Protein AF-A0AAN6WL63-F1 (afdb_monomer)

InterPro domains:
  IPR046529 Domain of unknown function DUF6594 [PF20237] (7-152)

Sequence (154 aa):
ESFRNAYPRLAAFLNSDREFPVFRRFGQVHVRLLLHMQDEIVELEDRLNELDASELNDYSLRTRREDRNQDRKAVLAELESRLLSYDKLLDMYLRQMQWPAAKENSIQSNINRIRDNKPLVFKKSRFLNHWDDLVGPSPSSAQPVLDSWIANCA

Nearest PDB structures (foldseek):
  7nna-assembly1_A  TM=4.383E-01  e=6.060E+00  Klebsiella pneumoniae
  4tko-assembly1_B  TM=3.188E-01  e=4.175E+00  Aquifex aeolicus VF5

Structure (mmCIF, N/CA/C/O backbone):
data_AF-A0AAN6WL63-F1
#
_entry.id   AF-A0AAN6WL63-F1
#
loop_
_atom_site.group_PDB
_atom_site.id
_atom_site.type_symbol
_atom_site.label_atom_id
_atom_site.label_alt_id
_atom_site.label_comp_id
_atom_site.label_asym_id
_atom_site.label_entity_id
_atom_site.label_seq_id
_atom_site.pdbx_PDB_ins_code
_atom_site.Cartn_x
_atom_site.Cartn_y
_atom_site.Cartn_z
_atom_site.occupancy
_atom_site.B_iso_or_equiv
_atom_site.auth_seq_id
_atom_site.auth_comp_id
_atom_site.auth_asym_id
_atom_site.auth_atom_id
_atom_site.pdbx_PDB_model_num
ATOM 1 N N . GLU A 1 1 ? -30.571 11.445 22.777 1.00 50.88 1 GLU A N 1
ATOM 2 C CA . GLU A 1 1 ? -30.882 11.279 21.338 1.00 50.88 1 GLU A CA 1
ATOM 3 C C . GLU A 1 1 ? -31.299 9.841 21.039 1.00 50.88 1 GLU A C 1
ATOM 5 O O . GLU A 1 1 ? -30.699 8.917 21.579 1.00 50.88 1 GLU A O 1
ATOM 10 N N . SER A 1 2 ? -32.340 9.633 20.224 1.00 73.94 2 SER A N 1
ATOM 11 C CA . SER A 1 2 ? -32.848 8.294 19.882 1.00 73.94 2 SER A CA 1
ATOM 12 C C . SER A 1 2 ? -32.251 7.812 18.556 1.00 73.94 2 SER A C 1
ATOM 14 O O . SER A 1 2 ? -32.860 7.932 17.494 1.00 73.94 2 SER A O 1
ATOM 16 N N . PHE A 1 3 ? -31.028 7.279 18.598 1.00 74.00 3 PHE A N 1
ATOM 17 C CA . PHE A 1 3 ? -30.435 6.624 17.430 1.00 74.00 3 PHE A CA 1
ATOM 18 C C . PHE A 1 3 ? -31.122 5.278 17.156 1.00 74.00 3 PHE A C 1
ATOM 20 O O . PHE A 1 3 ? -31.373 4.486 18.083 1.00 74.00 3 PHE A O 1
ATOM 27 N N . ARG A 1 4 ? -31.380 4.990 15.869 1.00 77.56 4 ARG A N 1
ATOM 28 C CA . ARG A 1 4 ? -31.858 3.672 15.412 1.00 77.56 4 ARG A CA 1
ATOM 29 C C . ARG A 1 4 ? -30.878 2.570 15.845 1.00 77.56 4 ARG A C 1
ATOM 31 O O . ARG A 1 4 ? -29.670 2.793 15.906 1.00 77.56 4 ARG A O 1
ATOM 38 N N . ASN A 1 5 ? -31.408 1.385 16.156 1.00 74.44 5 ASN A N 1
ATOM 39 C CA . ASN A 1 5 ? -30.618 0.210 16.552 1.00 74.44 5 ASN A CA 1
ATOM 40 C C . ASN A 1 5 ? -29.575 -0.178 15.483 1.00 74.44 5 ASN A C 1
ATOM 42 O O . ASN A 1 5 ? -29.661 0.263 14.339 1.00 74.44 5 ASN A O 1
ATOM 46 N N . ALA A 1 6 ? -28.628 -1.047 15.853 1.00 81.62 6 ALA A N 1
ATOM 47 C CA . ALA A 1 6 ? -27.483 -1.466 15.036 1.00 81.62 6 ALA A CA 1
ATOM 48 C C . ALA A 1 6 ? -26.388 -0.392 14.897 1.00 81.62 6 ALA A C 1
ATOM 50 O O . ALA A 1 6 ? -26.029 0.241 15.893 1.00 81.62 6 ALA A O 1
ATOM 51 N N . TYR A 1 7 ? -25.823 -0.220 13.698 1.00 83.00 7 TYR A N 1
ATOM 52 C CA . TYR A 1 7 ? -24.686 0.672 13.450 1.00 83.00 7 TYR A CA 1
ATOM 53 C C . TYR A 1 7 ? -24.886 2.112 13.939 1.00 83.00 7 TYR A C 1
ATOM 55 O O . TYR A 1 7 ? -23.961 2.606 14.572 1.00 83.00 7 TYR A O 1
ATOM 63 N N . PRO A 1 8 ? -26.041 2.784 13.743 1.00 87.75 8 PRO A N 1
ATOM 64 C CA . PRO A 1 8 ? -26.197 4.167 14.199 1.00 87.75 8 PRO A CA 1
ATOM 65 C C . PRO A 1 8 ? -26.034 4.310 15.717 1.00 87.75 8 PRO A C 1
ATOM 67 O O . PRO A 1 8 ? -25.277 5.154 16.186 1.00 87.75 8 PRO A O 1
ATOM 70 N N . ARG A 1 9 ? -26.679 3.438 16.501 1.00 82.44 9 ARG A N 1
ATOM 71 C CA . ARG A 1 9 ? -26.547 3.436 17.966 1.00 82.44 9 ARG A CA 1
ATOM 72 C C . ARG A 1 9 ? -25.166 2.979 18.438 1.00 82.44 9 ARG A C 1
ATOM 74 O O . ARG A 1 9 ? -24.677 3.498 19.435 1.00 82.44 9 ARG A O 1
ATOM 81 N N . LEU A 1 10 ? -24.547 2.015 17.753 1.00 82.94 10 LEU A N 1
ATOM 82 C CA . LEU A 1 10 ? -23.189 1.572 18.081 1.00 82.94 10 LEU A CA 1
ATOM 83 C C . LEU A 1 10 ? -22.160 2.671 17.796 1.00 82.94 10 LEU A C 1
ATOM 85 O O . LEU A 1 10 ? -21.298 2.901 18.629 1.00 82.94 10 LEU A O 1
ATOM 89 N N . ALA A 1 11 ? -22.276 3.374 16.669 1.00 86.69 11 ALA A N 1
ATOM 90 C CA . ALA A 1 11 ? -21.412 4.500 16.330 1.00 86.69 11 ALA A CA 1
ATOM 91 C C . ALA A 1 11 ? -21.570 5.646 17.337 1.00 86.69 11 ALA A C 1
ATOM 93 O O . ALA A 1 11 ? -20.572 6.154 17.836 1.00 86.69 11 ALA A O 1
ATOM 94 N N . ALA A 1 12 ? -22.811 5.989 17.703 1.00 86.50 12 ALA A N 1
ATOM 95 C CA . ALA A 1 12 ? -23.077 6.987 18.737 1.00 86.50 12 ALA A CA 1
ATOM 96 C C . ALA A 1 12 ? -22.464 6.604 20.095 1.00 86.50 12 ALA A C 1
ATOM 98 O O . ALA A 1 12 ? -21.930 7.462 20.785 1.00 86.50 12 ALA A O 1
ATOM 99 N N . PHE A 1 13 ? -22.504 5.319 20.463 1.00 84.25 13 PHE A N 1
ATOM 100 C CA . PHE A 1 13 ? -21.849 4.814 21.671 1.00 84.25 13 PHE A CA 1
ATOM 101 C C . PHE A 1 13 ? -20.319 4.845 21.569 1.00 84.25 13 PHE A C 1
ATOM 103 O O . PHE A 1 13 ? -19.665 5.350 22.468 1.00 84.25 13 PHE A O 1
ATOM 110 N N . LEU A 1 14 ? -19.730 4.348 20.478 1.00 85.12 14 LEU A N 1
ATOM 111 C CA . LEU A 1 14 ? -18.273 4.370 20.296 1.00 85.12 14 LEU A CA 1
ATOM 112 C C . LEU A 1 14 ? -17.718 5.798 20.307 1.00 85.12 14 LEU A C 1
ATOM 114 O O . LEU A 1 14 ? -16.589 5.998 20.726 1.00 85.12 14 LEU A O 1
ATOM 118 N N . ASN A 1 15 ? -18.513 6.777 19.874 1.00 87.31 15 ASN A N 1
ATOM 119 C CA . ASN A 1 15 ? -18.143 8.188 19.869 1.00 87.31 15 ASN A CA 1
ATOM 120 C C . ASN A 1 15 ? -18.554 8.947 21.146 1.00 87.31 15 ASN A C 1
ATOM 122 O O . ASN A 1 15 ? -18.331 10.152 21.225 1.00 87.31 15 ASN A O 1
ATOM 126 N N . SER A 1 16 ? -19.189 8.295 22.130 1.00 86.06 16 SER A N 1
ATOM 127 C CA . SER A 1 16 ? -19.654 8.985 23.344 1.00 86.06 16 SER A CA 1
ATOM 128 C C . SER A 1 16 ? -18.544 9.240 24.361 1.00 86.06 16 SER A C 1
ATOM 130 O O . SER A 1 16 ? -18.708 10.088 25.231 1.00 86.06 16 SER A O 1
ATOM 132 N N . ASP A 1 17 ? -17.441 8.500 24.271 1.00 83.81 17 ASP A N 1
ATOM 133 C CA . ASP A 1 17 ? -16.266 8.655 25.124 1.00 83.81 17 ASP A CA 1
ATOM 134 C C . ASP A 1 17 ? -15.009 8.582 24.256 1.00 83.81 17 ASP A C 1
ATOM 136 O O . ASP A 1 17 ? -14.964 7.828 23.286 1.00 83.81 17 ASP A O 1
ATOM 140 N N . ARG A 1 18 ? -13.978 9.350 24.608 1.00 80.94 18 ARG A N 1
ATOM 141 C CA . ARG A 1 18 ? -12.698 9.334 23.897 1.00 80.94 18 ARG A CA 1
ATOM 142 C C . ARG A 1 18 ? -11.962 8.009 24.046 1.00 80.94 18 ARG A C 1
ATOM 144 O O . ARG A 1 18 ? -11.094 7.748 23.232 1.00 80.94 18 ARG A O 1
ATOM 151 N N . GLU A 1 19 ? -12.276 7.181 25.036 1.00 80.75 19 GLU A N 1
ATOM 152 C CA . GLU A 1 19 ? -11.611 5.893 25.255 1.00 80.75 19 GLU A CA 1
ATOM 153 C C . GLU A 1 19 ? -12.332 4.703 24.606 1.00 80.75 19 GLU A C 1
ATOM 155 O O . GLU A 1 19 ? -11.769 3.609 24.549 1.00 80.75 19 GLU A O 1
ATOM 160 N N . PHE A 1 20 ? -13.565 4.880 24.121 1.00 82.12 20 PHE A N 1
ATOM 161 C CA . PHE A 1 20 ? -14.373 3.800 23.540 1.00 82.12 20 PHE A CA 1
ATOM 162 C C . PHE A 1 20 ? -14.059 3.421 22.088 1.00 82.12 20 PHE A C 1
ATOM 164 O O . PHE A 1 20 ? -14.280 2.251 21.757 1.00 82.12 20 PHE A O 1
ATOM 171 N N . PRO A 1 21 ? -13.556 4.306 21.205 1.00 87.12 21 PRO A N 1
ATOM 172 C CA . PRO A 1 21 ? -13.207 3.918 19.850 1.00 87.12 21 PRO A CA 1
ATOM 173 C C . PRO A 1 21 ? -12.173 2.791 19.851 1.00 87.12 21 PRO A C 1
ATOM 175 O O . PRO A 1 21 ? -11.055 2.943 20.334 1.00 87.12 21 PRO A O 1
ATOM 178 N N . VAL A 1 22 ? -12.557 1.645 19.295 1.00 87.44 22 VAL A N 1
ATOM 179 C CA . VAL A 1 22 ? -11.678 0.492 19.105 1.00 87.44 22 VAL A CA 1
ATOM 180 C C . VAL A 1 22 ? -11.910 -0.030 17.701 1.00 87.44 22 VAL A C 1
ATOM 182 O O . VAL A 1 22 ? -13.022 -0.426 17.343 1.00 87.44 22 VAL A O 1
ATOM 185 N N . PHE A 1 23 ? -10.848 -0.043 16.906 1.00 88.25 23 PHE A N 1
ATOM 186 C CA . PHE A 1 23 ? -10.889 -0.495 15.521 1.00 88.25 23 PHE A CA 1
ATOM 187 C C . PHE A 1 23 ? -9.743 -1.454 15.247 1.00 88.25 23 PHE A C 1
ATOM 189 O O . PHE A 1 23 ? -8.763 -1.494 15.984 1.00 88.25 23 PHE A O 1
ATOM 196 N N . ARG A 1 24 ? -9.863 -2.233 14.173 1.00 89.69 24 ARG A N 1
ATOM 197 C CA . ARG A 1 24 ? -8.732 -3.008 13.668 1.00 89.69 24 ARG A CA 1
ATOM 198 C C . ARG A 1 24 ? -7.826 -2.122 12.825 1.00 89.69 24 ARG A C 1
ATOM 200 O O . ARG A 1 24 ? -8.333 -1.383 11.984 1.00 89.69 24 ARG A O 1
ATOM 207 N N . ARG A 1 25 ? -6.510 -2.256 12.995 1.00 91.00 25 ARG A N 1
ATOM 208 C CA . ARG A 1 25 ? -5.517 -1.651 12.088 1.00 91.00 25 ARG A CA 1
ATOM 209 C C . ARG A 1 25 ? -5.262 -2.486 10.831 1.00 91.00 25 ARG A C 1
ATOM 211 O O . ARG A 1 25 ? -4.650 -1.987 9.900 1.00 91.00 25 ARG A O 1
ATOM 218 N N . PHE A 1 26 ? -5.717 -3.742 10.791 1.00 92.06 26 PHE A N 1
ATOM 219 C CA . PHE A 1 26 ? -5.545 -4.656 9.655 1.00 92.06 26 PHE A CA 1
ATOM 220 C C . PHE A 1 26 ? -4.078 -4.852 9.238 1.00 92.06 26 PHE A C 1
ATOM 222 O O . PHE A 1 26 ? -3.769 -4.966 8.052 1.00 92.06 26 PHE A O 1
ATOM 229 N N . GLY A 1 27 ? -3.164 -4.935 10.210 1.00 91.62 27 GLY A N 1
ATOM 230 C CA . GLY A 1 27 ? -1.721 -4.878 9.952 1.00 91.62 27 GLY A CA 1
ATOM 231 C C . GLY A 1 27 ? -1.222 -5.956 8.984 1.00 91.62 27 GLY A C 1
ATOM 232 O O . GLY A 1 27 ? -0.498 -5.651 8.042 1.00 91.62 27 GLY A O 1
ATOM 233 N N . GLN A 1 28 ? -1.665 -7.206 9.150 1.00 91.81 28 GLN A N 1
ATOM 234 C CA . GLN A 1 28 ? -1.286 -8.303 8.247 1.00 91.81 28 GLN A CA 1
ATOM 235 C C . GLN A 1 28 ? -1.774 -8.078 6.807 1.00 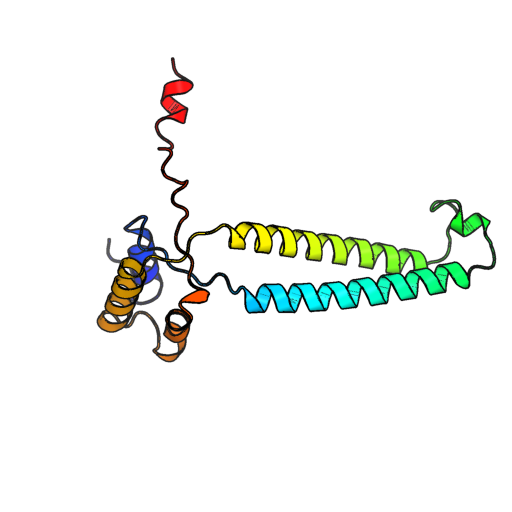91.81 28 GLN A 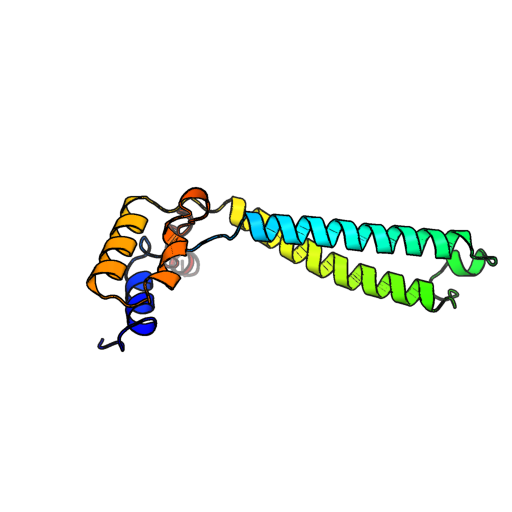C 1
ATOM 237 O O . GLN A 1 28 ? -1.091 -8.458 5.860 1.00 91.81 28 GLN A O 1
ATOM 242 N N . VAL A 1 29 ? -2.959 -7.485 6.634 1.00 94.50 29 VAL A N 1
ATOM 243 C CA . VAL A 1 29 ? -3.519 -7.218 5.303 1.00 94.50 29 VAL A CA 1
ATOM 244 C C . VAL A 1 29 ? -2.726 -6.108 4.621 1.00 94.50 29 VAL A C 1
ATOM 246 O O . VAL A 1 29 ? -2.351 -6.281 3.467 1.00 94.50 29 VAL A O 1
ATOM 249 N N . HIS A 1 30 ? -2.395 -5.031 5.343 1.00 95.88 30 HIS A N 1
ATOM 250 C CA . HIS A 1 30 ? -1.512 -3.981 4.831 1.00 95.88 30 HIS A CA 1
ATOM 251 C C . HIS A 1 30 ? -0.162 -4.543 4.377 1.00 95.88 30 HIS A C 1
ATOM 253 O O . HIS A 1 30 ? 0.232 -4.305 3.243 1.00 95.88 30 HIS A O 1
ATOM 259 N N . VAL A 1 31 ? 0.504 -5.357 5.206 1.00 96.06 31 VAL A N 1
ATOM 260 C CA . VAL A 1 31 ? 1.801 -5.962 4.847 1.00 96.06 31 VAL A CA 1
ATOM 261 C C . VAL A 1 31 ? 1.693 -6.854 3.613 1.00 96.06 31 VAL A C 1
ATOM 263 O O . VAL A 1 31 ? 2.550 -6.787 2.744 1.00 96.06 31 VAL A O 1
ATOM 266 N N . ARG A 1 32 ? 0.638 -7.668 3.496 1.00 97.62 32 ARG A N 1
ATOM 267 C CA . ARG A 1 32 ? 0.440 -8.513 2.306 1.00 97.62 32 ARG A CA 1
ATOM 268 C C . ARG A 1 32 ? 0.266 -7.695 1.031 1.00 97.62 32 ARG A C 1
ATOM 270 O O . ARG A 1 32 ? 0.810 -8.080 0.005 1.00 97.62 32 ARG A O 1
ATOM 277 N N . LEU A 1 33 ? -0.482 -6.594 1.098 1.00 98.19 33 LEU A N 1
ATOM 278 C CA . LEU A 1 33 ? -0.645 -5.691 -0.041 1.00 98.19 33 LEU A CA 1
ATOM 279 C C . LEU A 1 33 ? 0.672 -4.996 -0.393 1.00 98.19 33 LEU A C 1
ATOM 281 O O . LEU A 1 33 ? 1.021 -4.953 -1.563 1.00 98.19 33 LEU A O 1
ATOM 285 N N . LEU A 1 34 ? 1.426 -4.526 0.606 1.00 98.50 34 LEU A N 1
ATOM 286 C CA . LEU A 1 34 ? 2.743 -3.923 0.391 1.00 98.50 34 LEU A CA 1
ATOM 287 C C . LEU A 1 34 ? 3.702 -4.899 -0.296 1.00 98.50 34 LEU A C 1
ATOM 289 O O . LEU A 1 34 ? 4.275 -4.542 -1.315 1.00 98.50 34 LEU A O 1
ATOM 293 N N . LEU A 1 35 ? 3.815 -6.134 0.204 1.00 98.50 35 LEU A N 1
ATOM 294 C CA . LEU A 1 35 ? 4.664 -7.169 -0.399 1.00 98.50 35 LEU A CA 1
ATOM 295 C C . LEU A 1 35 ? 4.269 -7.470 -1.849 1.00 98.50 35 LEU A C 1
ATOM 297 O O . LEU A 1 35 ? 5.135 -7.625 -2.699 1.00 98.50 35 LEU A O 1
ATOM 301 N N . HIS A 1 36 ? 2.968 -7.538 -2.133 1.00 98.50 36 HIS A N 1
ATOM 302 C CA . HIS A 1 36 ? 2.484 -7.759 -3.493 1.00 98.50 36 HIS A CA 1
ATOM 303 C C . HIS A 1 36 ? 2.843 -6.597 -4.426 1.00 98.50 36 HIS A C 1
ATOM 305 O O . HIS A 1 36 ? 3.343 -6.828 -5.517 1.00 98.50 36 HIS A O 1
ATOM 311 N N . MET A 1 37 ? 2.644 -5.354 -3.982 1.00 98.50 37 MET A N 1
ATOM 312 C CA . MET A 1 37 ? 2.986 -4.171 -4.775 1.00 98.50 37 MET A CA 1
ATOM 313 C C . MET A 1 37 ? 4.497 -4.029 -4.992 1.00 98.50 37 MET A C 1
ATOM 315 O O . MET A 1 37 ? 4.903 -3.527 -6.032 1.00 98.50 37 MET A O 1
ATOM 319 N N . GLN A 1 38 ? 5.329 -4.464 -4.036 1.00 98.44 38 GLN A N 1
ATOM 320 C CA . GLN A 1 38 ? 6.783 -4.511 -4.222 1.00 98.44 38 GLN A CA 1
ATOM 321 C C . GLN A 1 38 ? 7.165 -5.438 -5.373 1.00 98.44 38 GLN A C 1
ATOM 323 O O . GLN A 1 38 ? 7.961 -5.045 -6.215 1.00 98.44 38 GLN A O 1
ATOM 328 N N . ASP A 1 39 ? 6.577 -6.632 -5.416 1.00 98.69 39 ASP A N 1
ATOM 329 C CA . ASP A 1 39 ? 6.812 -7.608 -6.482 1.00 98.69 39 ASP A CA 1
ATOM 330 C C . ASP A 1 39 ? 6.378 -7.053 -7.850 1.00 98.69 39 ASP A C 1
ATOM 332 O O . ASP A 1 39 ? 7.163 -7.049 -8.791 1.00 98.69 39 ASP A O 1
ATOM 336 N N . GLU A 1 40 ? 5.185 -6.448 -7.932 1.00 98.50 40 GLU A N 1
ATOM 337 C CA . GLU A 1 40 ? 4.710 -5.791 -9.162 1.00 98.50 40 GLU A CA 1
ATOM 338 C C . GLU A 1 40 ? 5.637 -4.653 -9.629 1.00 98.50 40 GLU A C 1
ATOM 340 O O . GLU A 1 40 ? 5.838 -4.462 -10.826 1.00 98.50 40 GLU A O 1
ATOM 345 N N . ILE A 1 41 ? 6.191 -3.865 -8.700 1.00 98.81 41 ILE A N 1
ATOM 346 C CA . ILE A 1 41 ? 7.143 -2.799 -9.039 1.00 98.81 41 ILE A CA 1
ATOM 347 C C . ILE A 1 41 ? 8.440 -3.402 -9.587 1.00 98.81 41 ILE A C 1
ATOM 349 O O . ILE A 1 41 ? 8.933 -2.907 -10.597 1.00 98.81 41 ILE A O 1
ATOM 353 N N . VAL A 1 42 ? 8.951 -4.479 -8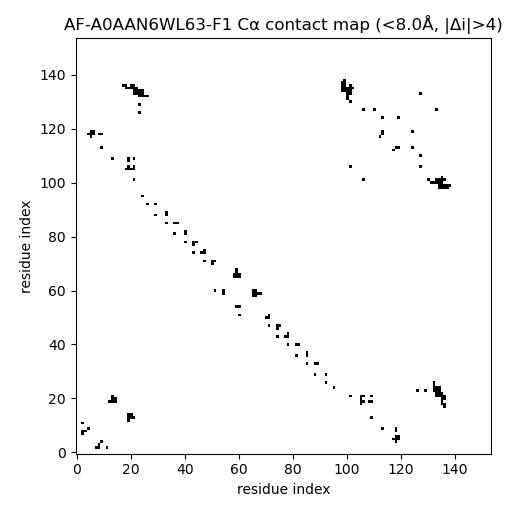.984 1.00 98.69 42 VAL A N 1
ATOM 354 C CA . VAL A 1 42 ? 10.153 -5.180 -9.468 1.00 98.69 42 VAL A CA 1
ATOM 355 C C . VAL A 1 42 ? 9.932 -5.748 -10.872 1.00 98.69 42 VAL A C 1
ATOM 357 O O . VAL A 1 42 ? 10.777 -5.552 -11.739 1.00 98.69 42 VAL A O 1
ATOM 360 N N . GLU A 1 43 ? 8.776 -6.361 -11.150 1.00 98.69 43 GLU A N 1
ATOM 361 C CA . GLU A 1 43 ? 8.440 -6.833 -12.505 1.00 98.69 43 GLU A CA 1
ATOM 362 C C . GLU A 1 43 ? 8.462 -5.691 -13.540 1.00 98.69 43 GLU A C 1
ATOM 364 O O . GLU A 1 43 ? 8.917 -5.863 -14.676 1.00 98.69 43 GLU A O 1
ATOM 369 N N . LEU A 1 44 ? 7.981 -4.504 -13.161 1.00 98.69 44 LEU A N 1
ATOM 370 C CA . LEU A 1 44 ? 8.007 -3.324 -14.025 1.00 98.69 44 LEU A CA 1
ATOM 371 C C . LEU A 1 44 ? 9.423 -2.754 -14.198 1.00 98.69 44 LEU A C 1
ATOM 373 O O . LEU A 1 44 ? 9.753 -2.303 -15.296 1.00 98.69 44 LEU A O 1
ATOM 377 N N . GLU A 1 45 ? 10.254 -2.776 -13.153 1.00 98.56 45 GLU A N 1
ATOM 378 C CA . GLU A 1 45 ? 11.671 -2.398 -13.225 1.00 98.56 45 GLU A CA 1
ATOM 379 C C . GLU A 1 45 ? 12.442 -3.329 -14.166 1.00 98.56 45 GLU A C 1
ATOM 381 O O . GLU A 1 45 ? 13.160 -2.851 -15.045 1.00 98.56 45 GLU A O 1
ATOM 386 N N . ASP A 1 46 ? 12.247 -4.642 -14.049 1.00 98.62 46 ASP A N 1
ATOM 387 C CA . ASP A 1 46 ? 12.870 -5.633 -14.927 1.00 98.62 46 ASP A CA 1
ATOM 388 C C . ASP A 1 46 ? 12.459 -5.415 -16.385 1.00 98.62 46 ASP A C 1
ATOM 390 O O . ASP A 1 46 ? 13.311 -5.321 -17.273 1.00 98.62 46 ASP A O 1
ATOM 394 N N . ARG A 1 47 ? 11.163 -5.211 -16.642 1.00 98.44 47 ARG A N 1
ATOM 395 C CA . ARG A 1 47 ? 10.669 -4.897 -17.988 1.00 98.44 47 ARG A CA 1
ATOM 396 C C . ARG A 1 47 ? 11.244 -3.587 -18.531 1.00 98.44 47 ARG A C 1
ATOM 398 O O . ARG A 1 47 ? 11.522 -3.486 -19.727 1.00 98.44 47 ARG A O 1
ATOM 405 N N . LEU A 1 48 ? 11.407 -2.570 -17.686 1.00 98.19 48 LEU A N 1
ATOM 406 C CA . LEU A 1 48 ? 12.038 -1.312 -18.081 1.00 98.19 48 LEU A CA 1
ATOM 407 C C . LEU A 1 48 ? 13.506 -1.540 -18.469 1.00 98.19 48 LEU A C 1
ATOM 409 O O . LEU A 1 48 ? 13.933 -1.086 -19.529 1.00 98.19 48 LEU A O 1
ATOM 413 N N . ASN A 1 49 ? 14.241 -2.311 -17.666 1.00 98.12 49 ASN A N 1
ATOM 414 C CA . ASN A 1 49 ? 15.633 -2.669 -17.932 1.00 98.12 49 ASN A CA 1
ATOM 415 C C . ASN A 1 49 ? 15.788 -3.442 -19.253 1.00 98.12 49 ASN A C 1
ATOM 417 O O . ASN A 1 49 ? 16.728 -3.194 -20.007 1.00 98.12 49 ASN A O 1
ATOM 421 N N . GLU A 1 50 ? 14.857 -4.340 -19.581 1.00 98.00 50 GLU A N 1
ATOM 422 C CA . GLU A 1 50 ? 14.834 -5.050 -20.867 1.00 98.00 50 GLU A CA 1
ATOM 423 C C . GLU A 1 50 ? 14.603 -4.106 -22.060 1.00 98.00 50 GLU A C 1
ATOM 425 O O . GLU A 1 50 ? 15.249 -4.240 -23.105 1.00 98.00 50 GLU A O 1
ATOM 430 N N . LEU A 1 51 ? 13.704 -3.127 -21.919 1.00 96.50 51 LEU A N 1
ATOM 431 C CA . LEU A 1 51 ? 13.436 -2.107 -22.944 1.00 96.50 51 LEU A CA 1
ATOM 432 C C . LEU A 1 51 ? 14.608 -1.139 -23.139 1.00 96.50 51 LEU A C 1
ATOM 434 O O . LEU A 1 51 ? 14.780 -0.584 -24.229 1.00 96.50 51 LEU A O 1
ATOM 438 N N . ASP A 1 52 ? 15.405 -0.925 -22.099 1.00 95.69 52 ASP A N 1
ATOM 439 C CA . ASP A 1 52 ? 16.625 -0.125 -22.169 1.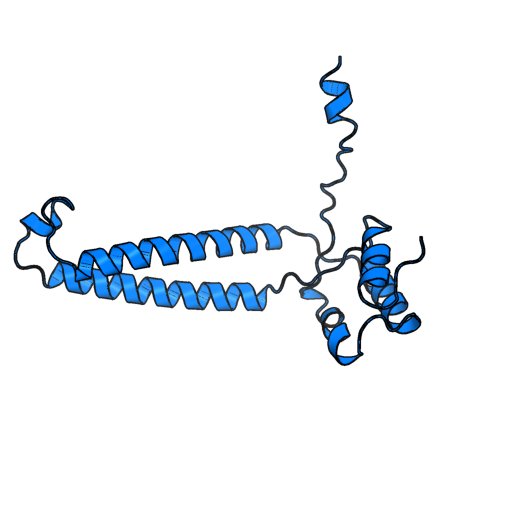00 95.69 52 ASP A CA 1
ATOM 440 C C . ASP A 1 52 ? 17.770 -0.926 -22.797 1.00 95.69 52 ASP A C 1
ATOM 442 O O . ASP A 1 52 ? 18.459 -0.424 -23.683 1.00 95.69 52 ASP A O 1
ATOM 446 N N . ALA A 1 53 ? 17.929 -2.197 -22.422 1.00 95.50 53 ALA A N 1
ATOM 447 C CA . ALA A 1 53 ? 18.958 -3.080 -22.970 1.00 95.50 53 ALA A CA 1
ATOM 448 C C . ALA A 1 53 ? 18.743 -3.423 -24.455 1.00 95.50 53 ALA A C 1
ATOM 450 O O . ALA A 1 53 ? 19.704 -3.703 -25.172 1.00 95.50 53 ALA A O 1
ATOM 451 N N . SER A 1 54 ? 17.491 -3.423 -24.918 1.00 94.12 54 SER A N 1
ATOM 452 C CA . SER A 1 54 ? 17.127 -3.692 -26.316 1.00 94.12 54 SER A CA 1
ATOM 453 C C . SER A 1 54 ? 17.134 -2.448 -27.213 1.00 94.12 54 SER A C 1
ATOM 455 O O . SER A 1 54 ? 16.920 -2.565 -28.423 1.00 94.12 54 SER A O 1
ATOM 457 N N . GLU A 1 55 ? 17.393 -1.261 -26.658 1.00 93.56 55 GLU A N 1
ATOM 458 C CA . GLU A 1 55 ? 17.424 -0.017 -27.422 1.00 93.56 55 GLU A CA 1
ATOM 459 C C . GLU A 1 55 ? 18.665 0.054 -28.319 1.00 93.56 55 GLU A C 1
ATOM 461 O O . GLU A 1 55 ? 19.803 -0.011 -27.862 1.00 93.56 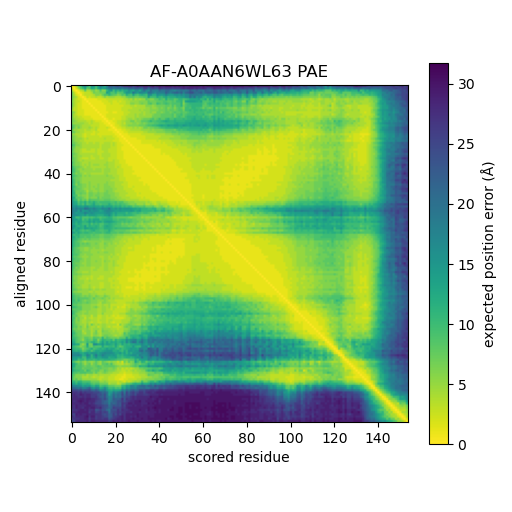55 GLU A O 1
ATOM 466 N N . LEU A 1 56 ? 18.440 0.226 -29.622 1.00 89.44 56 LEU A N 1
ATOM 467 C CA . LEU A 1 56 ? 19.519 0.319 -30.610 1.00 89.44 56 LEU A CA 1
ATOM 468 C C . LEU A 1 56 ? 20.060 1.747 -30.740 1.00 89.44 56 LEU A C 1
ATOM 470 O O . LEU A 1 56 ? 21.163 1.946 -31.251 1.00 89.44 56 LEU A O 1
ATOM 474 N N . ASN A 1 57 ? 19.271 2.746 -30.336 1.00 87.94 57 ASN A N 1
ATOM 475 C CA . ASN A 1 57 ? 19.638 4.150 -30.418 1.00 87.94 57 ASN A CA 1
ATOM 476 C C . ASN A 1 57 ? 19.834 4.761 -29.027 1.00 87.94 57 ASN A C 1
ATOM 478 O O . ASN A 1 57 ? 18.896 5.299 -28.435 1.00 87.94 57 ASN A O 1
ATOM 482 N N . ASP A 1 58 ? 21.086 4.810 -28.573 1.00 83.25 58 ASP A N 1
ATOM 483 C CA . ASP A 1 58 ? 21.492 5.479 -27.330 1.00 83.25 58 ASP A CA 1
ATOM 484 C C . ASP A 1 58 ? 20.932 6.901 -27.183 1.00 83.25 58 ASP A C 1
ATOM 486 O O . ASP A 1 58 ? 20.716 7.379 -26.069 1.00 83.25 58 ASP A O 1
ATOM 490 N N . TYR A 1 59 ? 20.710 7.621 -28.289 1.00 86.25 59 TYR A N 1
ATOM 491 C CA . TYR A 1 59 ? 20.183 8.984 -28.231 1.00 86.25 59 TYR A CA 1
ATOM 492 C C . TYR A 1 59 ? 18.772 9.040 -27.632 1.00 86.25 59 TYR A C 1
ATOM 494 O O . TYR A 1 59 ? 18.444 9.999 -26.933 1.00 86.25 59 TYR A O 1
ATOM 502 N N . SER A 1 60 ? 17.967 7.995 -27.841 1.00 85.44 60 SER A N 1
ATOM 503 C CA . SER A 1 60 ? 16.628 7.868 -27.263 1.00 85.44 60 SER A CA 1
ATOM 504 C C . SER A 1 60 ? 16.657 7.619 -25.750 1.00 85.44 60 SER A C 1
ATOM 506 O O . SER A 1 60 ? 15.725 8.034 -25.069 1.00 85.44 60 SER A O 1
ATOM 508 N N . LEU A 1 61 ? 17.741 7.053 -25.203 1.00 89.62 61 LEU A N 1
ATOM 509 C CA . LEU A 1 61 ? 17.936 6.881 -23.752 1.00 89.62 61 LEU A CA 1
ATOM 510 C C . LEU A 1 61 ? 18.481 8.139 -23.064 1.00 89.62 61 LEU A C 1
ATOM 512 O O . LEU A 1 61 ? 18.287 8.344 -21.869 1.00 89.62 61 LEU A O 1
ATOM 516 N N . ARG A 1 62 ? 19.165 9.019 -23.804 1.00 91.38 62 ARG A N 1
ATOM 517 C CA . ARG A 1 62 ? 19.801 10.226 -23.240 1.00 91.38 62 ARG A CA 1
ATOM 518 C C . ARG A 1 62 ? 18.808 11.313 -22.842 1.00 91.38 62 ARG A C 1
ATOM 520 O O . ARG A 1 62 ? 19.146 12.188 -22.047 1.00 91.38 62 ARG A O 1
ATOM 527 N N . THR A 1 63 ? 17.611 11.319 -23.425 1.00 89.56 63 THR A N 1
ATOM 528 C CA . THR A 1 63 ? 16.589 12.324 -23.123 1.00 89.56 63 THR A CA 1
ATOM 529 C C . THR A 1 63 ? 15.187 11.828 -23.447 1.00 89.56 63 THR A C 1
ATOM 531 O O . THR A 1 63 ? 14.889 11.430 -24.570 1.00 89.56 63 THR A O 1
ATOM 534 N N . ARG A 1 64 ? 14.265 11.996 -22.490 1.00 89.62 64 ARG A N 1
ATOM 535 C CA . ARG A 1 64 ? 12.830 11.704 -22.665 1.00 89.62 64 ARG A CA 1
ATOM 536 C C . ARG A 1 64 ? 12.225 12.374 -23.905 1.00 89.62 64 ARG A C 1
ATOM 538 O O . ARG A 1 64 ? 11.267 11.860 -24.475 1.00 89.62 64 ARG A O 1
ATOM 545 N N . ARG A 1 65 ? 12.728 13.553 -24.296 1.00 91.00 65 ARG A N 1
ATOM 546 C CA . ARG A 1 65 ? 12.190 14.318 -25.438 1.00 91.00 65 ARG A CA 1
ATOM 547 C C . ARG A 1 65 ? 12.382 13.586 -26.767 1.00 91.00 65 ARG A C 1
ATOM 549 O O . ARG A 1 65 ? 11.521 13.693 -27.631 1.00 91.00 65 ARG A O 1
ATOM 556 N N . GLU A 1 66 ? 13.474 12.836 -26.888 1.00 90.50 66 GLU A N 1
ATOM 557 C CA . GLU A 1 66 ? 13.843 12.088 -28.096 1.00 90.50 66 GLU A CA 1
ATOM 558 C C . GLU A 1 66 ? 13.519 10.597 -27.982 1.00 90.50 66 GLU A C 1
ATOM 560 O O . GLU A 1 66 ? 13.665 9.840 -28.945 1.00 90.50 66 GLU A O 1
ATOM 565 N N . ASP A 1 67 ? 13.040 10.168 -26.816 1.00 92.38 67 ASP A N 1
ATOM 566 C CA . ASP A 1 67 ? 12.527 8.828 -26.635 1.00 92.38 67 ASP A CA 1
ATOM 567 C C . ASP A 1 67 ? 11.216 8.662 -27.413 1.00 92.38 67 ASP A C 1
ATOM 569 O O . ASP A 1 67 ? 10.221 9.352 -27.161 1.00 92.38 67 ASP A O 1
ATOM 573 N N . ARG A 1 68 ? 11.201 7.748 -28.382 1.00 91.81 68 ARG A N 1
ATOM 574 C CA . ARG A 1 68 ? 10.012 7.403 -29.175 1.00 91.81 68 ARG A CA 1
ATOM 575 C C . ARG A 1 68 ? 9.423 6.049 -28.787 1.00 91.81 68 ARG A C 1
ATOM 577 O O . ARG A 1 68 ? 8.340 5.729 -29.281 1.00 91.81 68 ARG A O 1
ATOM 584 N N . ASN A 1 69 ? 10.081 5.309 -27.895 1.00 94.38 69 ASN A N 1
ATOM 585 C CA . ASN A 1 69 ? 9.647 4.005 -27.425 1.00 94.38 69 ASN A CA 1
ATOM 586 C C . ASN A 1 69 ? 8.375 4.168 -26.574 1.00 94.38 69 ASN A C 1
ATOM 588 O O . ASN A 1 69 ? 8.394 4.719 -25.473 1.00 94.38 69 ASN A O 1
ATOM 592 N N . GLN A 1 70 ? 7.234 3.752 -27.129 1.00 95.38 70 GLN A N 1
ATOM 593 C CA . GLN A 1 70 ? 5.944 3.882 -26.447 1.00 95.38 70 GLN A CA 1
ATOM 594 C C . GLN A 1 70 ? 5.811 2.888 -25.296 1.00 95.38 70 GLN A C 1
ATOM 596 O O . GLN A 1 70 ? 5.204 3.232 -24.284 1.00 95.38 70 GLN A O 1
ATOM 601 N N . ASP A 1 71 ? 6.421 1.709 -25.414 1.00 96.44 71 ASP A N 1
ATOM 602 C CA . ASP A 1 71 ? 6.390 0.693 -24.365 1.00 96.44 71 ASP A CA 1
ATOM 603 C C . ASP A 1 71 ? 7.172 1.166 -23.141 1.00 96.44 71 ASP A C 1
ATOM 605 O O . ASP A 1 71 ? 6.658 1.094 -22.026 1.00 96.44 71 ASP A O 1
ATOM 609 N N . ARG A 1 72 ? 8.352 1.771 -23.340 1.00 96.56 72 ARG A N 1
ATOM 610 C CA . ARG A 1 72 ? 9.136 2.368 -22.247 1.00 96.56 72 ARG A CA 1
ATOM 611 C C . ARG A 1 72 ? 8.341 3.449 -21.525 1.00 96.56 72 ARG A C 1
ATOM 613 O O . ARG A 1 72 ? 8.258 3.461 -20.300 1.00 96.56 72 ARG A O 1
ATOM 620 N N . LYS A 1 73 ? 7.692 4.338 -22.283 1.00 96.12 73 LYS A N 1
ATOM 621 C CA . LYS A 1 73 ? 6.830 5.387 -21.718 1.00 96.12 73 LYS A CA 1
ATOM 622 C C . LYS A 1 73 ? 5.636 4.819 -20.956 1.00 96.12 73 LYS A C 1
ATOM 624 O O . LYS A 1 73 ? 5.274 5.384 -19.928 1.00 96.12 73 LYS A O 1
ATOM 629 N N . ALA A 1 74 ? 5.031 3.741 -21.450 1.00 97.81 74 ALA A N 1
ATOM 630 C CA . ALA A 1 74 ? 3.918 3.080 -20.781 1.00 97.81 74 ALA A CA 1
ATOM 631 C C . ALA A 1 74 ? 4.362 2.445 -19.456 1.00 97.81 74 ALA A C 1
ATOM 633 O O . ALA A 1 74 ? 3.718 2.682 -18.437 1.00 97.81 74 ALA A O 1
ATOM 634 N N . VAL A 1 75 ? 5.492 1.728 -19.449 1.00 98.38 75 VAL A N 1
ATOM 635 C CA . VAL A 1 75 ? 6.067 1.134 -18.230 1.00 98.38 75 VAL A CA 1
ATOM 636 C C . VAL A 1 75 ? 6.425 2.217 -17.210 1.00 98.38 75 VAL A C 1
ATOM 638 O O . VAL A 1 75 ? 6.062 2.095 -16.046 1.00 98.38 75 VAL A O 1
ATOM 641 N N . LEU A 1 76 ? 7.046 3.321 -17.639 1.00 98.06 76 LEU A N 1
ATOM 642 C CA . LEU A 1 76 ? 7.361 4.453 -16.757 1.00 98.06 76 LEU A CA 1
ATOM 643 C C . LEU A 1 76 ? 6.108 5.099 -16.143 1.00 98.06 76 LEU A C 1
ATOM 645 O O . LEU A 1 76 ? 6.115 5.449 -14.965 1.00 98.06 76 LEU A O 1
ATOM 649 N N . ALA A 1 77 ? 5.032 5.253 -16.920 1.00 98.12 77 ALA A N 1
ATOM 650 C CA . ALA A 1 77 ? 3.769 5.789 -16.412 1.00 98.12 77 ALA A CA 1
ATOM 651 C C . ALA A 1 77 ? 3.090 4.828 -15.420 1.00 98.12 77 ALA A C 1
ATOM 653 O O . ALA A 1 77 ? 2.500 5.267 -14.430 1.00 98.12 77 ALA A O 1
ATOM 654 N N . GLU A 1 78 ? 3.176 3.517 -15.662 1.00 98.44 78 GLU A N 1
ATOM 655 C CA . GLU A 1 78 ? 2.670 2.520 -14.721 1.00 98.44 78 GLU A CA 1
ATOM 656 C C . GLU A 1 78 ? 3.495 2.502 -13.427 1.00 98.44 78 GLU A C 1
ATOM 658 O O . GLU A 1 78 ? 2.907 2.560 -12.347 1.00 98.44 78 GLU A O 1
ATOM 663 N N . LEU A 1 79 ? 4.829 2.527 -13.520 1.00 98.50 79 LEU A N 1
ATOM 664 C CA . LEU A 1 79 ? 5.732 2.645 -12.370 1.00 98.50 79 LEU A CA 1
ATOM 665 C C . LEU A 1 79 ? 5.393 3.861 -11.507 1.00 98.50 79 LEU A C 1
ATOM 667 O O . LEU A 1 79 ? 5.241 3.716 -10.297 1.00 98.50 79 LEU A O 1
ATOM 671 N N . GLU A 1 80 ? 5.207 5.038 -12.114 1.00 98.50 80 GLU A N 1
ATOM 672 C CA . GLU A 1 80 ? 4.795 6.249 -11.393 1.00 98.50 80 GLU A CA 1
ATOM 673 C C . GLU A 1 80 ? 3.498 6.011 -10.600 1.00 98.50 80 GLU A C 1
ATOM 675 O O . GLU A 1 80 ? 3.421 6.306 -9.405 1.00 98.50 80 GLU A O 1
ATOM 680 N N . SER A 1 81 ? 2.484 5.417 -11.235 1.00 98.31 81 SER A N 1
ATOM 681 C CA . SER A 1 81 ? 1.203 5.132 -10.583 1.00 98.31 81 SER A CA 1
ATOM 682 C C . SER A 1 81 ? 1.321 4.117 -9.437 1.00 98.31 81 SER A C 1
ATOM 684 O O . SER A 1 81 ? 0.714 4.308 -8.372 1.00 98.31 81 SER A O 1
ATOM 686 N N . ARG A 1 82 ? 2.103 3.046 -9.632 1.00 98.06 82 ARG A N 1
ATOM 687 C CA . ARG A 1 82 ? 2.309 1.990 -8.630 1.00 98.06 82 ARG A CA 1
ATOM 688 C C . ARG A 1 82 ? 3.121 2.491 -7.446 1.00 98.06 82 ARG A C 1
ATOM 690 O O . ARG A 1 82 ? 2.692 2.271 -6.315 1.00 98.06 82 ARG A O 1
ATOM 697 N N . LEU A 1 83 ? 4.204 3.230 -7.688 1.00 98.50 83 LEU A N 1
ATOM 698 C CA .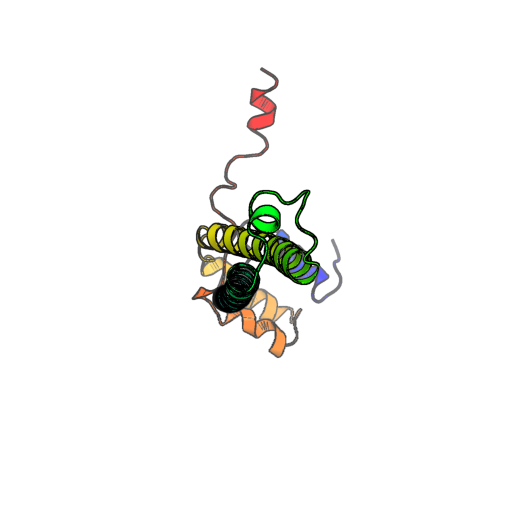 LEU A 1 83 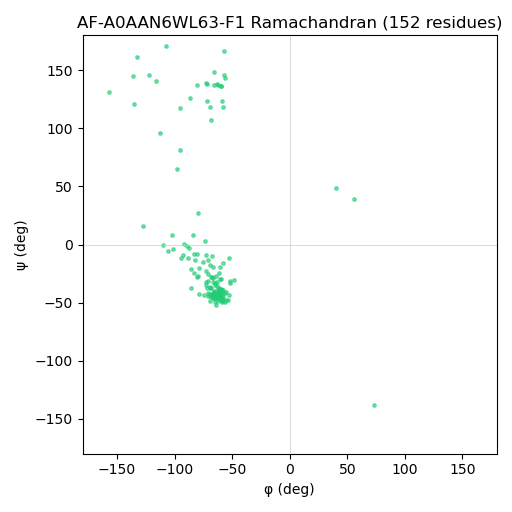? 5.035 3.832 -6.642 1.00 98.50 83 LEU A CA 1
ATOM 699 C C . LEU A 1 83 ? 4.227 4.797 -5.773 1.00 98.50 83 LEU A C 1
ATOM 701 O O . LEU A 1 83 ? 4.220 4.652 -4.555 1.00 98.50 83 LEU A O 1
ATOM 705 N N . LEU A 1 84 ? 3.441 5.699 -6.371 1.00 98.44 84 LEU A N 1
ATOM 706 C CA . LEU A 1 84 ? 2.585 6.616 -5.605 1.00 98.44 84 LEU A CA 1
ATOM 707 C C . LEU A 1 84 ? 1.575 5.877 -4.715 1.00 98.44 84 LEU A C 1
ATOM 709 O O . LEU A 1 84 ? 1.293 6.295 -3.589 1.00 98.44 84 LEU A O 1
ATOM 713 N N . SER A 1 85 ? 1.012 4.777 -5.218 1.00 97.88 85 SER A N 1
ATOM 714 C CA . SER A 1 85 ? 0.067 3.955 -4.459 1.00 97.88 85 SER A CA 1
ATOM 715 C C . SER A 1 85 ? 0.765 3.184 -3.335 1.00 97.88 85 SER A C 1
ATOM 717 O O . SER A 1 85 ? 0.234 3.112 -2.223 1.00 97.88 85 SER A O 1
ATOM 719 N N . TYR A 1 86 ? 1.950 2.637 -3.616 1.00 98.56 86 TYR A N 1
ATOM 720 C CA . TYR A 1 86 ? 2.780 1.901 -2.668 1.00 98.56 86 TYR A CA 1
ATOM 721 C C . TYR A 1 86 ? 3.239 2.807 -1.525 1.00 98.56 86 TYR A C 1
ATOM 723 O O . TYR A 1 86 ? 2.972 2.503 -0.363 1.00 98.56 86 TYR A O 1
ATOM 731 N N . ASP A 1 87 ? 3.820 3.963 -1.847 1.00 98.31 87 ASP A N 1
ATOM 732 C CA . ASP A 1 87 ? 4.323 4.932 -0.872 1.00 98.31 87 ASP A CA 1
ATOM 733 C C . ASP A 1 87 ? 3.207 5.438 0.037 1.00 98.31 87 ASP A C 1
ATOM 735 O O . ASP A 1 87 ? 3.371 5.523 1.256 1.00 98.31 87 ASP A O 1
ATOM 739 N N . LYS A 1 88 ? 2.027 5.713 -0.532 1.00 98.06 88 LYS A N 1
ATOM 740 C CA . LYS A 1 88 ? 0.850 6.103 0.246 1.00 98.06 88 LYS A CA 1
ATOM 741 C C . LYS A 1 88 ? 0.438 5.009 1.230 1.00 98.06 88 LYS A C 1
ATOM 743 O O . LYS A 1 88 ? 0.142 5.309 2.387 1.00 98.06 88 LYS A O 1
ATOM 748 N N . LEU A 1 89 ? 0.384 3.752 0.787 1.00 97.75 89 LEU A N 1
ATOM 749 C CA . LEU A 1 89 ? 0.019 2.632 1.651 1.00 97.75 89 LEU A CA 1
ATOM 750 C C . LEU A 1 89 ? 1.071 2.399 2.742 1.00 97.75 89 LEU A C 1
ATOM 752 O O . LEU A 1 89 ? 0.711 2.150 3.894 1.00 97.75 89 LEU A O 1
ATOM 756 N N . LEU A 1 90 ? 2.352 2.515 2.389 1.00 97.81 90 LEU A N 1
ATOM 757 C CA . LEU A 1 90 ? 3.476 2.339 3.297 1.00 97.81 90 LEU A CA 1
ATOM 758 C C . LEU A 1 90 ? 3.481 3.422 4.377 1.00 97.81 90 LEU A C 1
ATOM 760 O O . LEU A 1 90 ? 3.530 3.095 5.560 1.00 97.81 90 LEU A O 1
ATOM 764 N N . ASP A 1 91 ? 3.351 4.695 3.996 1.00 96.81 91 ASP A N 1
ATOM 765 C CA . ASP A 1 91 ? 3.250 5.818 4.933 1.00 96.81 91 ASP A CA 1
ATOM 766 C C . ASP A 1 91 ? 2.058 5.638 5.886 1.00 96.81 91 ASP A C 1
ATOM 768 O O . ASP A 1 91 ? 2.212 5.733 7.107 1.00 96.81 91 ASP A O 1
ATOM 772 N N . MET A 1 92 ? 0.881 5.280 5.359 1.00 93.75 92 MET A N 1
ATOM 773 C CA . MET A 1 92 ? -0.295 4.995 6.186 1.00 93.75 92 MET A CA 1
ATOM 774 C C . MET A 1 92 ? -0.042 3.845 7.171 1.00 93.75 92 MET A C 1
ATOM 776 O O . MET A 1 92 ? -0.389 3.962 8.349 1.00 93.75 92 MET A O 1
ATOM 780 N N . TYR A 1 93 ? 0.575 2.753 6.719 1.00 94.44 93 TYR A N 1
ATOM 781 C CA . TYR A 1 93 ? 0.889 1.598 7.556 1.00 94.44 93 TYR A CA 1
ATOM 782 C C . TYR A 1 93 ? 1.902 1.938 8.661 1.00 94.44 93 TYR A C 1
ATOM 784 O O . TYR A 1 93 ? 1.666 1.635 9.833 1.00 94.44 93 TYR A O 1
ATOM 792 N N . LEU A 1 94 ? 2.989 2.634 8.323 1.00 92.94 94 LEU A N 1
ATOM 793 C CA . LEU A 1 94 ? 4.019 3.046 9.280 1.00 92.94 94 LEU A CA 1
ATOM 794 C C . LEU A 1 94 ? 3.480 4.045 10.316 1.00 92.94 94 LEU A C 1
ATOM 796 O O . LEU A 1 94 ? 3.855 3.984 11.488 1.00 92.94 94 LEU A O 1
ATOM 800 N N . ARG A 1 95 ? 2.551 4.932 9.936 1.00 90.94 95 ARG A N 1
ATOM 801 C CA . ARG A 1 95 ? 1.836 5.796 10.895 1.00 90.94 95 ARG A CA 1
ATOM 802 C C . ARG A 1 95 ? 0.953 4.988 11.842 1.00 90.94 95 ARG A C 1
ATOM 804 O O . ARG A 1 95 ? 0.930 5.270 13.037 1.00 90.94 95 ARG A O 1
ATOM 811 N N . GLN A 1 96 ? 0.246 3.977 11.335 1.00 89.00 96 GLN A N 1
ATOM 812 C CA . GLN A 1 96 ? -0.602 3.104 12.156 1.00 89.00 96 GLN A CA 1
ATOM 813 C C . GLN A 1 96 ? 0.197 2.248 13.143 1.00 89.00 96 GLN A C 1
ATOM 815 O O . GLN A 1 96 ? -0.313 1.922 14.213 1.00 89.00 96 GLN A O 1
ATOM 820 N N . MET A 1 97 ? 1.448 1.897 12.829 1.00 84.94 97 MET A N 1
ATOM 821 C CA . MET A 1 97 ? 2.332 1.185 13.762 1.00 84.94 97 MET A CA 1
ATOM 822 C C . MET A 1 97 ? 2.627 1.980 15.038 1.00 84.94 97 MET A C 1
ATOM 824 O O . MET A 1 97 ? 2.913 1.381 16.071 1.00 84.94 97 MET A O 1
ATOM 828 N N . GLN A 1 98 ? 2.525 3.309 14.983 1.00 86.00 98 GLN A N 1
ATOM 829 C CA . GLN A 1 98 ? 2.730 4.188 16.136 1.00 86.00 98 GLN A CA 1
ATOM 830 C C . GLN A 1 98 ? 1.474 4.317 17.011 1.00 86.00 98 GLN A C 1
ATOM 832 O O . GLN A 1 98 ? 1.524 4.931 18.077 1.00 86.00 98 GLN A O 1
ATOM 837 N N . TRP A 1 99 ? 0.328 3.788 16.572 1.00 85.31 99 TRP A N 1
ATOM 838 C CA . TRP A 1 99 ? -0.904 3.868 17.349 1.00 85.31 99 TRP A CA 1
ATOM 839 C C . TRP A 1 99 ? -0.844 2.924 18.551 1.00 85.31 99 TRP A C 1
ATOM 841 O O . TRP A 1 99 ? -0.377 1.788 18.422 1.00 85.31 99 TRP A O 1
ATOM 851 N N . PRO A 1 100 ? -1.335 3.358 19.724 1.00 84.38 100 PRO A N 1
ATOM 852 C CA . PRO A 1 100 ? -1.348 2.505 20.899 1.00 84.38 100 PRO A CA 1
ATOM 853 C C . PRO A 1 100 ? -2.287 1.314 20.689 1.00 84.38 100 PRO A C 1
ATOM 855 O O . PRO A 1 100 ? -3.340 1.418 20.045 1.00 84.38 100 PRO A O 1
ATOM 858 N N . ALA A 1 101 ? -1.935 0.189 21.308 1.00 85.81 101 ALA A N 1
ATOM 859 C CA . ALA A 1 101 ? -2.869 -0.913 21.473 1.00 85.81 101 ALA A CA 1
ATOM 860 C C . ALA A 1 101 ? -4.130 -0.425 22.206 1.00 85.81 101 ALA A C 1
ATOM 862 O O . ALA A 1 101 ? -4.064 0.428 23.098 1.00 85.81 101 ALA A O 1
ATOM 863 N N . ALA A 1 102 ? -5.289 -0.956 21.822 1.00 86.25 102 ALA A N 1
ATOM 864 C CA . ALA A 1 102 ? -6.531 -0.647 22.517 1.00 86.25 102 ALA A CA 1
ATOM 865 C C . ALA A 1 102 ? -6.465 -1.113 23.983 1.00 86.25 102 ALA A C 1
ATOM 867 O O . ALA A 1 102 ? -6.005 -2.215 24.281 1.00 86.25 102 ALA A O 1
ATOM 868 N N . LYS A 1 103 ? -6.951 -0.277 24.909 1.00 85.19 103 LYS A N 1
ATOM 869 C CA . LYS A 1 103 ? -7.023 -0.629 26.334 1.00 85.19 103 LYS A CA 1
ATOM 870 C C . LYS A 1 103 ? -8.005 -1.783 26.540 1.00 85.19 103 LYS A C 1
ATOM 872 O O . LYS A 1 103 ? -9.121 -1.751 26.021 1.00 85.19 103 LYS A O 1
ATOM 877 N N . GLU A 1 104 ? -7.632 -2.746 27.376 1.00 83.69 104 GLU A N 1
ATOM 878 C CA . GLU A 1 104 ? -8.459 -3.919 27.687 1.00 83.69 104 GLU A CA 1
ATOM 879 C C . GLU A 1 104 ? -9.853 -3.545 28.217 1.00 83.69 104 GLU A C 1
ATOM 881 O O . GLU A 1 104 ? -10.857 -4.080 27.751 1.00 83.69 104 GLU A O 1
ATOM 886 N N . ASN A 1 105 ? -9.946 -2.539 29.094 1.00 83.44 105 ASN A N 1
ATOM 887 C CA . ASN A 1 105 ? -11.230 -2.057 29.618 1.00 83.44 105 ASN A CA 1
ATOM 888 C C . ASN A 1 105 ? -12.158 -1.518 28.515 1.00 83.44 105 ASN A C 1
ATOM 890 O O . ASN A 1 105 ? -13.370 -1.750 28.552 1.00 83.44 105 ASN A O 1
ATOM 894 N N . SER A 1 106 ? -11.598 -0.834 27.513 1.00 81.19 106 SER A N 1
ATOM 895 C CA . SER A 1 106 ? -12.348 -0.324 26.360 1.00 81.19 106 SER A CA 1
ATOM 896 C C . SER A 1 106 ? -12.820 -1.465 25.464 1.00 81.19 106 SER A C 1
ATOM 898 O O . SER A 1 106 ? -13.980 -1.493 25.050 1.00 81.19 106 SER A O 1
ATOM 900 N N . ILE A 1 107 ? -11.952 -2.451 25.211 1.00 82.25 107 ILE A N 1
ATOM 901 C CA . ILE A 1 107 ? -12.301 -3.668 24.466 1.00 82.25 107 ILE A CA 1
ATOM 902 C C . ILE A 1 107 ? -13.445 -4.401 25.178 1.00 82.25 107 ILE A C 1
ATOM 904 O O . ILE A 1 107 ? -14.460 -4.715 24.554 1.00 82.25 107 ILE A O 1
ATOM 908 N N . GLN A 1 108 ? -13.339 -4.610 26.492 1.00 82.38 108 GLN A N 1
ATOM 909 C CA . GLN A 1 108 ? -14.339 -5.333 27.272 1.00 82.38 108 GLN A CA 1
ATOM 910 C C . GLN A 1 108 ? -15.679 -4.589 27.339 1.00 82.38 108 GLN A C 1
ATOM 912 O O . GLN A 1 108 ? -16.737 -5.206 27.180 1.00 82.38 108 GLN A O 1
ATOM 917 N N . SER A 1 109 ? -15.650 -3.264 27.503 1.00 81.25 109 SER A N 1
ATOM 918 C CA . SER A 1 109 ? -16.849 -2.413 27.472 1.00 81.25 109 SER A CA 1
ATOM 919 C C . SER A 1 109 ? -17.565 -2.505 26.123 1.00 81.25 109 SER A C 1
ATOM 921 O O . SER A 1 109 ? -18.786 -2.674 26.074 1.00 81.25 109 SER A O 1
ATOM 923 N N . ASN A 1 110 ? -16.805 -2.502 25.024 1.00 78.75 110 ASN A N 1
ATOM 924 C CA . ASN A 1 110 ? -17.333 -2.694 23.676 1.00 78.75 110 ASN A CA 1
ATOM 925 C C . ASN A 1 110 ? -17.923 -4.094 23.468 1.00 78.75 110 ASN A C 1
ATOM 927 O O . ASN A 1 110 ? -19.033 -4.217 22.946 1.00 78.75 110 ASN A O 1
ATOM 931 N N . ILE A 1 111 ? -17.230 -5.150 23.910 1.00 79.19 111 ILE A N 1
ATOM 932 C CA . ILE A 1 111 ? -17.724 -6.533 23.837 1.00 79.19 111 ILE A CA 1
ATOM 933 C C . ILE A 1 111 ? -19.047 -6.668 24.599 1.00 79.19 111 ILE A C 1
ATOM 935 O O . ILE A 1 111 ? -19.996 -7.251 24.071 1.00 79.19 111 ILE A O 1
ATOM 939 N N . ASN A 1 112 ? -19.132 -6.129 25.818 1.00 81.19 112 ASN A N 1
ATOM 940 C CA . ASN A 1 112 ? -20.349 -6.171 26.631 1.00 81.19 112 ASN A CA 1
ATOM 941 C C . ASN A 1 112 ? -21.490 -5.428 25.927 1.00 81.19 112 ASN A C 1
ATOM 943 O O . ASN A 1 112 ? -22.553 -5.998 25.694 1.00 81.19 112 ASN A O 1
ATOM 947 N N . ARG A 1 113 ? -21.233 -4.209 25.439 1.00 74.69 113 ARG A N 1
ATOM 948 C CA . ARG A 1 113 ? -22.244 -3.412 24.737 1.00 74.69 113 ARG A CA 1
ATOM 949 C C . ARG A 1 113 ? -22.754 -4.076 23.457 1.00 74.69 113 ARG A C 1
ATOM 951 O O . ARG A 1 113 ? -23.951 -4.014 23.169 1.00 74.69 113 ARG A O 1
ATOM 958 N N . ILE A 1 114 ? -21.870 -4.710 22.686 1.00 76.25 114 ILE A N 1
ATOM 959 C CA . ILE A 1 114 ? -22.233 -5.444 21.465 1.00 76.25 114 ILE A CA 1
ATOM 960 C C . ILE A 1 114 ? -23.032 -6.707 21.802 1.00 76.25 114 ILE A C 1
ATOM 962 O O . ILE A 1 114 ? -23.973 -7.044 21.084 1.00 76.25 114 ILE A O 1
ATOM 966 N N . ARG A 1 115 ? -22.698 -7.391 22.897 1.00 72.81 115 ARG A N 1
ATOM 967 C CA . ARG A 1 115 ? -23.417 -8.581 23.366 1.00 72.81 115 ARG A CA 1
ATOM 968 C C . ARG A 1 115 ? -24.834 -8.246 23.831 1.00 72.81 115 ARG A C 1
ATOM 970 O O . ARG A 1 115 ? -25.772 -8.927 23.419 1.00 72.81 115 ARG A O 1
ATOM 977 N N . ASP A 1 116 ? -24.979 -7.179 24.612 1.00 75.31 116 ASP A N 1
ATOM 978 C CA . ASP A 1 116 ? -26.241 -6.801 25.253 1.00 75.31 116 ASP A CA 1
ATOM 979 C C . ASP A 1 116 ? -27.231 -6.197 24.253 1.00 75.31 116 ASP A C 1
ATOM 981 O O . ASP A 1 116 ? -28.405 -6.563 24.223 1.00 75.31 116 ASP A O 1
ATOM 985 N N . ASN A 1 117 ? -26.753 -5.316 23.370 1.00 69.19 117 ASN A N 1
ATOM 986 C CA . ASN A 1 117 ? -27.620 -4.621 22.416 1.00 69.19 117 ASN A CA 1
ATOM 987 C C . ASN A 1 117 ? -27.746 -5.329 21.062 1.00 69.19 117 ASN A C 1
ATOM 989 O O . ASN A 1 117 ? -28.530 -4.883 20.223 1.00 69.19 117 ASN A O 1
ATOM 993 N N . LYS A 1 118 ? -26.931 -6.366 20.814 1.00 71.88 118 LYS A N 1
ATOM 994 C CA . LYS A 1 118 ? -26.807 -7.082 19.530 1.00 71.88 118 LYS A CA 1
ATOM 995 C C . LYS A 1 118 ? -26.850 -6.146 18.306 1.00 71.88 118 LYS A C 1
ATOM 997 O O . LYS A 1 118 ? -27.587 -6.415 17.356 1.00 71.88 118 LYS A O 1
ATOM 1002 N N . PRO A 1 119 ? -26.078 -5.036 18.285 1.00 64.00 119 PRO A N 1
ATOM 1003 C CA . PRO A 1 119 ? -26.106 -4.106 17.164 1.00 64.00 119 PRO A CA 1
ATOM 1004 C C . PRO A 1 119 ? -25.450 -4.696 15.906 1.00 64.00 119 PRO A C 1
ATOM 1006 O O . PRO A 1 119 ? -25.600 -4.152 14.815 1.00 64.00 119 PRO A O 1
ATOM 1009 N N . LEU A 1 120 ? -24.719 -5.804 16.057 1.00 69.69 120 LEU A N 1
ATOM 1010 C CA . LEU A 1 120 ? -24.073 -6.549 14.989 1.00 69.69 120 LEU A CA 1
ATOM 1011 C C . LEU A 1 120 ? -24.571 -7.996 15.003 1.00 69.69 120 LEU A C 1
ATOM 1013 O O . LEU A 1 120 ? -24.793 -8.588 16.058 1.00 69.69 120 LEU A O 1
ATOM 1017 N N . VAL A 1 121 ? -24.679 -8.595 13.818 1.00 66.94 121 VAL A N 1
ATOM 1018 C CA . VAL A 1 121 ? -24.833 -10.050 13.684 1.00 66.94 121 VAL A CA 1
ATOM 1019 C C . VAL A 1 121 ? -23.576 -10.719 14.252 1.00 66.94 121 VAL A C 1
ATOM 1021 O O . VAL A 1 121 ? -22.476 -10.268 13.955 1.00 66.94 121 VAL A O 1
ATOM 1024 N N . PHE A 1 122 ? -23.704 -11.816 15.005 1.00 55.41 122 PHE A N 1
ATOM 1025 C CA . PHE A 1 122 ? -22.589 -12.487 15.703 1.00 55.41 122 PHE A CA 1
ATOM 1026 C C . PHE A 1 122 ? -21.373 -12.820 14.811 1.00 55.41 122 PHE A C 1
ATOM 1028 O O . PHE A 1 122 ? -20.223 -12.733 15.233 1.00 55.41 122 PHE A O 1
ATOM 1035 N N . LYS A 1 123 ? -21.591 -13.143 13.527 1.00 58.50 123 LYS A N 1
ATOM 1036 C CA . LYS A 1 123 ? -20.492 -13.351 12.563 1.00 58.50 123 LYS A CA 1
ATOM 1037 C C . LYS A 1 123 ? -19.668 -12.076 12.300 1.00 58.50 123 LYS A C 1
ATOM 1039 O O . LYS A 1 123 ? -18.492 -12.184 11.975 1.00 58.50 123 LYS A O 1
ATOM 1044 N N . LYS A 1 124 ? -20.264 -10.890 12.463 1.00 59.09 124 LYS A N 1
ATOM 1045 C CA . LYS A 1 124 ? -19.660 -9.568 12.227 1.00 59.09 124 LYS A CA 1
ATOM 1046 C C . LYS A 1 124 ? -18.939 -8.983 13.450 1.00 59.09 124 LYS A C 1
ATOM 1048 O O . LYS A 1 124 ? -18.200 -8.025 13.279 1.00 59.09 124 LYS A O 1
ATOM 1053 N N . SER A 1 125 ? -19.087 -9.551 14.653 1.00 61.34 125 SER A N 1
ATOM 1054 C CA . SER A 1 125 ? -18.350 -9.125 15.861 1.00 61.34 125 SER A CA 1
ATOM 1055 C C . SER A 1 125 ? -17.008 -9.845 16.057 1.00 61.34 125 SER A C 1
ATOM 1057 O O . SER A 1 125 ? -16.271 -9.525 16.984 1.00 61.34 125 SER A O 1
ATOM 1059 N N . ARG A 1 126 ? -16.648 -10.781 15.163 1.00 70.81 126 ARG A N 1
ATOM 1060 C CA . ARG A 1 126 ? -15.391 -11.556 15.217 1.00 70.81 126 ARG A CA 1
ATOM 1061 C C . ARG A 1 126 ? -14.126 -10.701 15.148 1.00 70.81 126 ARG A C 1
ATOM 1063 O O . ARG A 1 126 ? -13.066 -11.168 15.540 1.00 70.81 126 ARG A O 1
ATOM 1070 N N . PHE A 1 127 ? -14.233 -9.461 14.671 1.00 74.50 127 PHE A N 1
ATOM 1071 C CA . PHE A 1 127 ? -13.095 -8.551 14.583 1.00 74.50 127 PHE A CA 1
ATOM 1072 C C . PHE A 1 127 ? -12.466 -8.259 15.959 1.00 74.50 127 PHE A C 1
ATOM 1074 O O . PHE A 1 127 ? -11.258 -8.072 16.031 1.00 74.50 127 PHE A O 1
ATOM 1081 N N . LEU A 1 128 ? -13.258 -8.302 17.039 1.00 73.06 128 LEU A N 1
ATOM 1082 C CA . LEU A 1 128 ? -12.792 -8.095 18.416 1.00 73.06 128 LEU A CA 1
ATOM 1083 C C . LEU A 1 128 ? -11.976 -9.269 18.973 1.00 73.06 128 LEU A C 1
ATOM 1085 O O . LEU A 1 128 ? -11.375 -9.138 20.029 1.00 73.06 128 LEU A O 1
ATOM 1089 N N . ASN A 1 129 ? -11.920 -10.402 18.267 1.00 75.56 129 ASN A N 1
ATOM 1090 C CA . ASN A 1 129 ? -11.081 -11.536 18.659 1.00 75.56 129 ASN A CA 1
ATOM 1091 C C . ASN A 1 129 ? -9.613 -11.351 18.239 1.00 75.56 129 ASN A C 1
ATOM 1093 O O . ASN A 1 129 ? -8.770 -12.153 18.623 1.00 75.56 129 ASN A O 1
ATOM 1097 N N . HIS A 1 130 ? -9.296 -10.316 17.456 1.00 81.56 130 HIS A N 1
ATOM 1098 C CA . HIS A 1 130 ? -7.936 -10.015 17.006 1.00 81.56 130 HIS A CA 1
ATOM 1099 C C . HIS A 1 130 ? -7.301 -8.940 17.891 1.00 81.56 130 HIS A C 1
ATOM 1101 O O . HIS A 1 130 ? -7.049 -7.837 17.416 1.00 81.56 130 HIS A O 1
ATOM 1107 N N . TRP A 1 131 ? -7.079 -9.247 19.170 1.00 77.94 131 TRP A N 1
ATOM 1108 C CA . TRP A 1 131 ? -6.620 -8.280 20.178 1.00 77.94 131 TRP A CA 1
ATOM 1109 C C . TRP A 1 131 ? -5.326 -7.563 19.770 1.00 77.94 131 TRP A C 1
ATOM 1111 O O . TRP A 1 131 ? -5.261 -6.341 19.857 1.00 77.94 131 TRP A O 1
ATOM 1121 N N . ASP A 1 132 ? -4.371 -8.291 19.187 1.00 81.81 132 ASP A N 1
ATOM 1122 C CA . ASP A 1 132 ? -3.096 -7.742 18.692 1.00 81.81 132 ASP A CA 1
ATOM 1123 C C . ASP A 1 132 ? -3.242 -6.804 17.478 1.00 81.81 132 ASP A C 1
ATOM 1125 O O . ASP A 1 132 ? -2.286 -6.158 17.043 1.00 81.81 132 ASP A O 1
ATOM 1129 N N . ASP A 1 133 ? -4.433 -6.747 16.883 1.00 88.06 133 ASP A N 1
ATOM 1130 C CA . ASP A 1 133 ? -4.769 -5.898 15.741 1.00 88.06 133 ASP A CA 1
ATOM 1131 C C . ASP A 1 133 ? -5.727 -4.764 16.136 1.00 88.06 133 ASP A C 1
ATOM 1133 O O . ASP A 1 133 ? -6.093 -3.963 15.276 1.00 88.06 133 ASP A O 1
ATOM 1137 N N . LEU A 1 134 ? -6.141 -4.684 17.410 1.00 88.81 134 LEU A N 1
ATOM 1138 C CA . LEU A 1 134 ? -7.011 -3.628 17.919 1.00 88.81 134 LEU A CA 1
ATOM 1139 C C . LEU A 1 134 ? -6.199 -2.410 18.358 1.00 88.81 134 LEU A C 1
ATOM 1141 O O . LEU A 1 134 ? -5.305 -2.483 19.200 1.00 88.81 134 LEU A O 1
ATOM 1145 N N . VAL A 1 135 ? -6.576 -1.262 17.814 1.00 88.75 135 VAL A N 1
ATOM 1146 C CA . VAL A 1 135 ? -5.979 0.041 18.098 1.00 88.75 135 VAL A CA 1
ATOM 1147 C C . VAL A 1 135 ? -7.006 0.949 18.753 1.00 88.75 135 VAL A C 1
ATOM 1149 O O . VAL A 1 135 ? -8.194 0.929 18.407 1.00 88.75 135 VAL A O 1
ATOM 1152 N N . GLY A 1 136 ? -6.529 1.716 19.727 1.00 82.50 136 GLY A N 1
ATOM 1153 C CA . GLY A 1 136 ? -7.290 2.760 20.398 1.00 82.50 136 GLY A CA 1
ATOM 1154 C C . GLY A 1 136 ? -6.814 4.153 19.977 1.00 82.50 136 GLY A C 1
ATOM 1155 O O . GLY A 1 136 ? -5.788 4.291 19.307 1.00 82.50 136 GLY A O 1
ATOM 1156 N N . PRO A 1 137 ? -7.542 5.207 20.362 1.00 70.62 137 PRO A N 1
ATOM 1157 C CA . PRO A 1 137 ? -7.126 6.577 20.110 1.00 70.62 137 PRO A CA 1
ATOM 1158 C C . PRO A 1 137 ? -5.778 6.865 20.781 1.00 70.62 137 PRO A C 1
ATOM 1160 O O . PRO A 1 137 ? -5.535 6.474 21.923 1.00 70.62 137 PRO A O 1
ATOM 1163 N N . SER A 1 138 ? -4.890 7.550 20.053 1.00 63.09 138 SER A N 1
ATOM 1164 C CA . SER A 1 138 ? -3.574 7.930 20.570 1.00 63.09 138 SER A CA 1
ATOM 1165 C C . SER A 1 138 ? -3.710 8.812 21.822 1.00 63.09 138 SER A C 1
ATOM 1167 O O . SER A 1 138 ? -4.502 9.766 21.798 1.00 63.09 138 SER A O 1
ATOM 1169 N N . PRO A 1 139 ? -2.916 8.580 22.890 1.00 55.41 139 PRO A N 1
ATOM 1170 C CA . PRO A 1 139 ? -2.869 9.471 24.051 1.00 55.41 139 PRO A CA 1
ATOM 1171 C C . PRO A 1 139 ? -2.467 10.911 23.680 1.00 55.41 139 PRO A C 1
ATOM 1173 O O . PRO A 1 139 ? -2.727 11.834 24.445 1.00 55.41 139 PRO A O 1
ATOM 1176 N N . SER A 1 140 ? -1.903 11.137 22.485 1.00 50.56 140 SER A N 1
ATOM 1177 C CA . SER A 1 140 ? -1.469 12.459 22.014 1.00 50.56 140 SER A CA 1
ATOM 1178 C C . SER A 1 140 ? -2.604 13.414 21.601 1.00 50.56 140 SER A C 1
ATOM 1180 O O . SER A 1 140 ? -2.323 14.531 21.177 1.00 50.56 140 SER A O 1
ATOM 1182 N N . SER A 1 141 ? -3.879 13.039 21.747 1.00 46.84 141 SER A N 1
ATOM 1183 C CA . SER A 1 141 ? -4.999 14.000 21.653 1.00 46.84 141 SER A CA 1
ATOM 1184 C C . SER A 1 141 ? -5.282 14.747 22.970 1.00 46.84 141 SER A C 1
ATOM 1186 O O . SER A 1 141 ? -6.258 15.492 23.074 1.00 46.84 141 SER A O 1
ATOM 1188 N N . ALA A 1 14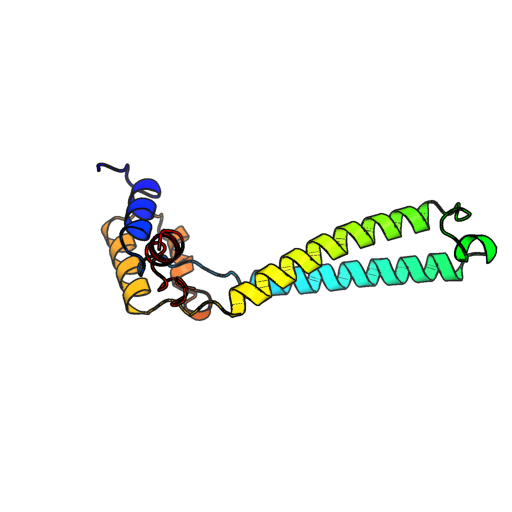2 ? -4.409 14.584 23.970 1.00 41.66 142 ALA A N 1
ATOM 1189 C CA . ALA A 1 142 ? -4.389 15.362 25.206 1.00 41.66 142 ALA A CA 1
ATOM 1190 C C . ALA A 1 142 ? -3.722 16.746 25.055 1.00 41.66 142 ALA A C 1
ATOM 1192 O O . ALA A 1 142 ? -3.223 17.290 26.033 1.00 41.66 142 ALA A O 1
ATOM 1193 N N . GLN A 1 143 ? -3.728 17.342 23.860 1.00 43.16 143 GLN A N 1
ATOM 1194 C CA . GLN A 1 143 ? -3.741 18.800 23.784 1.00 43.16 143 GLN A CA 1
ATOM 1195 C C . GLN A 1 143 ? -5.196 19.235 23.616 1.00 43.16 143 GLN A C 1
ATOM 1197 O O . GLN A 1 143 ? -5.840 18.857 22.630 1.00 43.16 143 GLN A O 1
ATOM 1202 N N . PRO A 1 144 ? -5.759 19.989 24.575 1.00 43.66 144 PRO A N 1
ATOM 1203 C CA . PRO A 1 144 ? -7.039 20.624 24.365 1.00 43.66 144 PRO A CA 1
ATOM 1204 C C . PRO A 1 144 ? -6.883 21.525 23.144 1.00 43.66 144 PRO A C 1
ATOM 1206 O O . PRO A 1 144 ? -6.080 22.452 23.139 1.00 43.66 144 PRO A O 1
ATOM 1209 N N . VAL A 1 145 ? -7.716 21.312 22.131 1.00 50.34 145 VAL A N 1
ATOM 1210 C CA . VAL A 1 145 ? -7.955 22.283 21.049 1.00 50.34 145 VAL A CA 1
ATOM 1211 C C . VAL A 1 145 ? -8.347 23.670 21.615 1.00 50.34 145 VAL A C 1
ATOM 1213 O O . VAL A 1 145 ? -8.330 24.662 20.898 1.00 50.34 145 VAL A O 1
ATOM 1216 N N . LEU A 1 146 ? -8.642 23.765 22.919 1.00 45.00 146 LEU A N 1
ATOM 1217 C CA . LEU A 1 146 ? -8.840 25.009 23.659 1.00 45.00 146 LEU A CA 1
ATOM 1218 C C . LEU A 1 146 ? -7.555 25.830 23.907 1.00 45.00 146 LEU A C 1
ATOM 1220 O O . LEU A 1 146 ? -7.640 27.055 23.928 1.00 45.00 146 LEU A O 1
ATOM 1224 N N . ASP A 1 147 ? -6.378 25.210 24.049 1.00 43.56 147 ASP A N 1
ATOM 1225 C CA . ASP A 1 147 ? -5.155 25.943 24.430 1.00 43.56 147 ASP A CA 1
ATOM 1226 C C . ASP A 1 147 ? -4.518 26.675 23.237 1.00 43.56 147 ASP A C 1
ATOM 1228 O O . ASP A 1 147 ? -3.920 27.739 23.400 1.00 43.56 147 ASP A O 1
ATOM 1232 N N . SER A 1 148 ? -4.720 26.183 22.007 1.00 40.38 148 SER A N 1
ATOM 1233 C CA . SER A 1 148 ? -4.241 26.870 20.796 1.00 40.38 148 SER A CA 1
ATOM 1234 C C . SER A 1 148 ? -5.087 28.090 20.409 1.00 40.38 148 SER A C 1
ATOM 1236 O O . SER A 1 148 ? -4.659 28.890 19.578 1.00 40.38 148 SER A O 1
ATOM 1238 N N . TRP A 1 149 ? -6.292 28.233 20.973 1.00 40.06 149 TRP A N 1
ATOM 1239 C CA . TRP A 1 149 ? -7.149 29.406 20.770 1.00 40.06 149 TRP A CA 1
ATOM 1240 C C . TRP A 1 149 ? -6.817 30.533 21.750 1.00 40.06 149 TRP A C 1
ATOM 1242 O O . TRP A 1 149 ? -6.799 31.692 2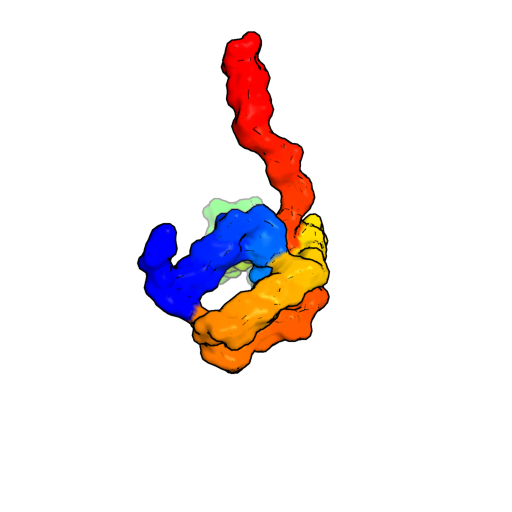1.351 1.00 40.06 149 TRP A O 1
ATOM 1252 N N . ILE A 1 150 ? -6.477 30.208 23.001 1.00 48.84 150 ILE A N 1
ATOM 1253 C CA . ILE A 1 150 ? -6.093 31.212 24.007 1.00 48.84 150 ILE A CA 1
ATOM 1254 C C . ILE A 1 150 ? -4.698 31.789 23.711 1.00 48.84 150 ILE A C 1
ATOM 1256 O O . ILE A 1 150 ? -4.494 32.989 23.865 1.00 48.84 150 ILE A O 1
ATOM 1260 N N . ALA A 1 151 ? -3.766 30.984 23.190 1.00 49.81 151 ALA A N 1
ATOM 1261 C CA . ALA A 1 151 ? -2.425 31.453 22.820 1.00 49.81 151 ALA A CA 1
ATOM 1262 C C . ALA A 1 151 ? -2.387 32.392 21.594 1.00 49.81 151 ALA A C 1
ATOM 1264 O O . ALA A 1 151 ? -1.404 33.096 21.405 1.00 49.81 151 ALA A O 1
ATOM 1265 N N . ASN A 1 152 ? -3.444 32.418 20.774 1.00 46.00 152 ASN A N 1
ATOM 1266 C CA . ASN A 1 152 ? -3.556 33.295 19.600 1.00 46.00 152 ASN A CA 1
ATOM 1267 C C . ASN A 1 152 ? -4.462 34.518 19.843 1.00 46.00 152 ASN A C 1
ATOM 1269 O O . ASN A 1 152 ? -4.800 35.237 18.904 1.00 46.00 152 ASN A O 1
ATOM 1273 N N . CYS A 1 153 ? -4.890 34.743 21.087 1.00 47.56 153 CYS A N 1
ATOM 1274 C CA . CYS A 1 153 ? -5.685 35.906 21.494 1.00 47.56 153 CYS A CA 1
ATOM 1275 C C . CYS A 1 153 ? -5.080 36.648 22.700 1.00 47.56 153 CYS A C 1
ATOM 1277 O O . CYS A 1 153 ? -5.780 37.446 23.323 1.00 47.56 153 CYS A O 1
ATOM 1279 N N . ALA A 1 154 ? -3.805 36.394 23.016 1.00 41.62 154 ALA A N 1
ATOM 1280 C CA . ALA A 1 154 ? -3.021 37.122 24.012 1.00 41.62 154 ALA A CA 1
ATOM 1281 C C . ALA A 1 154 ? -1.905 37.925 23.333 1.00 41.62 154 ALA A C 1
ATOM 1283 O O . ALA A 1 154 ? -1.274 37.371 22.405 1.00 41.62 154 ALA A O 1
#

Foldseek 3Di:
DDFDFAPRVLVCVCPVDQQQDKDFPCLVVLVVVLVVLVVVLVVLVVVLVVVVVPDPDVVLVVDVVNPPPVVNVVSVVVNVVSVVVSVVSVVSSVVVVPFDQRDPVSLVVSVVVCVVRVSDDPVVVCRSVPSVRMGHGHPVVPPPPVVVVVVVVD

Mean predicted aligned error: 9.64 Å

Radius of gyration: 24.66 Å; Cα contacts (8 Å, |Δi|>4): 118; chains: 1; bounding box: 54×50×60 Å

Organism: NCBI:txid1536484

Secondary structure (DSSP, 8-state):
--PPTTHHHHHHHHTSSTT---EE--HHHHHHHHHHHHHHHHHHHHHHHHHHHT-S-HHHHH-TTT---HHHHHHHHHHHHHHHHHHHHHHHHHHHHTSPBPPHHHHHHHHHHHHHH--S-GGGSGGGG-GGGEE---GGG-S-TTHHHHTT--

pLDDT: mean 83.02, std 16.26, range [40.06, 98.81]

Solvent-accessible surface area (backbone atoms only — not comparable to full-atom values): 8963 Å² total; per-residue (Å²): 133,89,61,56,81,27,63,58,35,49,50,52,53,33,69,68,41,84,69,41,43,70,44,73,70,50,59,71,60,52,51,53,51,51,56,50,49,51,51,56,49,49,57,46,50,52,52,44,51,51,54,59,72,69,52,88,54,68,68,34,76,74,33,77,88,62,39,77,59,60,65,54,53,50,49,53,53,48,49,54,56,50,50,57,53,47,52,52,52,49,53,54,51,61,56,55,70,71,45,41,68,41,54,66,71,32,53,51,52,49,52,50,51,42,66,76,65,51,40,53,60,76,85,72,56,55,69,74,74,42,61,97,35,28,31,25,69,53,79,81,67,78,59,62,78,64,58,70,54,56,66,74,74,109